Protein AF-A0A1H8YT90-F1 (afdb_monomer)

Secondary structure (DSSP, 8-state):
--HHHHHHHHHHHHHHHHHHHHHHHTT-TTHHHHHHHHHHHHHHHHHHHHHHHHHHTTTT-----

Organism: NCBI:txid1299341

pLDDT: mean 78.91, std 10.84, range [48.5, 89.19]

Mean predicted aligned error: 7.63 Å

Foldseek 3Di:
DQVVVLVVQLVVLVVQCVVLVVCVVVVHPCSVVSNVVSVVSNVVSVVVNVVVCVVCVVVVDDRPD

Structure (mmCIF, N/CA/C/O backbone):
data_AF-A0A1H8YT90-F1
#
_entry.id   AF-A0A1H8YT90-F1
#
loop_
_atom_site.group_PDB
_atom_site.id
_atom_site.type_symbol
_atom_site.label_atom_id
_atom_site.label_alt_id
_atom_site.label_comp_id
_atom_site.label_asym_id
_atom_site.label_entity_id
_atom_site.label_seq_id
_atom_site.pdbx_PDB_ins_code
_atom_site.Cartn_x
_atom_site.Cartn_y
_atom_site.Cartn_z
_atom_site.occupancy
_atom_site.B_iso_or_equiv
_atom_site.auth_seq_id
_atom_site.auth_comp_id
_atom_site.auth_asym_id
_atom_site.auth_atom_id
_atom_site.pdbx_PDB_model_num
ATOM 1 N N . MET A 1 1 ? -19.917 6.306 8.283 1.00 60.31 1 MET A N 1
ATOM 2 C CA . MET A 1 1 ? -19.475 5.339 7.245 1.00 60.31 1 MET A CA 1
ATOM 3 C C . MET A 1 1 ? -19.845 3.931 7.691 1.00 60.31 1 MET A C 1
ATOM 5 O O . ME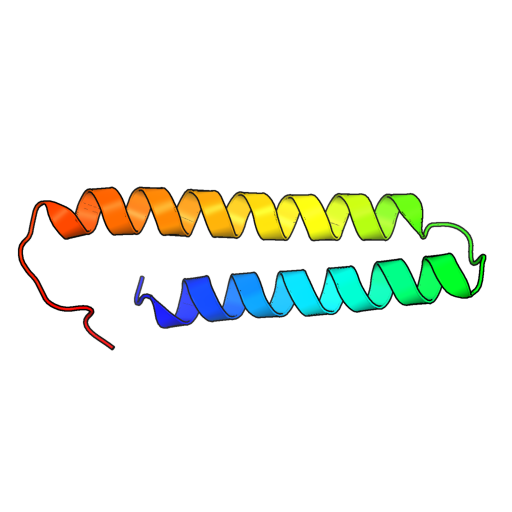T A 1 1 ? -19.419 3.548 8.769 1.00 60.31 1 MET A O 1
ATOM 9 N N . LYS A 1 2 ? -20.618 3.142 6.936 1.00 70.31 2 LYS A N 1
ATOM 10 C CA . LYS A 1 2 ? -20.743 1.695 7.222 1.00 70.31 2 LYS A CA 1
ATOM 11 C C . LYS A 1 2 ? -19.414 0.981 6.927 1.00 70.31 2 LYS A C 1
ATOM 13 O O . LYS A 1 2 ? -18.642 1.460 6.102 1.00 70.31 2 LYS A O 1
ATOM 18 N N . TYR A 1 3 ? -19.116 -0.129 7.604 1.00 74.81 3 TYR A N 1
ATOM 19 C CA . TYR A 1 3 ? -17.857 -0.869 7.389 1.00 74.81 3 TYR A CA 1
ATOM 20 C C . TYR A 1 3 ? -17.698 -1.355 5.942 1.00 74.81 3 TYR A C 1
ATOM 22 O O . TYR A 1 3 ? -16.591 -1.333 5.415 1.00 74.81 3 TYR A O 1
ATOM 30 N N . LYS A 1 4 ? -18.819 -1.651 5.268 1.00 73.56 4 LYS A N 1
ATOM 31 C CA . LYS A 1 4 ? -18.868 -2.040 3.851 1.00 73.56 4 LYS A CA 1
ATOM 32 C C . LYS A 1 4 ? -18.107 -1.100 2.908 1.00 73.56 4 LYS A C 1
ATOM 34 O O . LYS A 1 4 ? -17.470 -1.575 1.980 1.00 73.56 4 LYS A O 1
ATOM 39 N N . TYR A 1 5 ? -18.118 0.213 3.159 1.00 78.19 5 TYR A N 1
ATOM 40 C CA . TYR A 1 5 ? -17.419 1.178 2.299 1.00 78.19 5 TYR A CA 1
ATOM 41 C C . TYR A 1 5 ? -15.899 1.108 2.466 1.00 78.19 5 TYR A C 1
ATOM 43 O O . TYR A 1 5 ? -15.169 1.277 1.499 1.00 78.19 5 TYR A O 1
ATOM 51 N N . ILE A 1 6 ? -15.426 0.817 3.679 1.00 79.56 6 ILE A N 1
ATOM 52 C CA . ILE A 1 6 ? -13.991 0.687 3.964 1.00 79.56 6 ILE A CA 1
ATOM 53 C C . ILE A 1 6 ? -13.472 -0.635 3.395 1.00 79.56 6 ILE A C 1
ATOM 55 O O . ILE A 1 6 ? -12.402 -0.675 2.802 1.00 79.56 6 ILE A O 1
ATOM 59 N N . ILE A 1 7 ? -14.267 -1.702 3.503 1.00 80.88 7 ILE A N 1
ATOM 60 C CA . ILE A 1 7 ? -13.954 -2.999 2.892 1.00 80.88 7 ILE A CA 1
ATOM 61 C C . ILE A 1 7 ? -13.928 -2.883 1.360 1.00 80.88 7 ILE A C 1
ATOM 63 O O . ILE A 1 7 ? -13.015 -3.403 0.728 1.00 80.88 7 ILE A O 1
ATOM 67 N N . ALA A 1 8 ? -14.879 -2.160 0.757 1.00 80.50 8 ALA A N 1
ATOM 68 C CA . ALA A 1 8 ? -14.883 -1.904 -0.683 1.00 80.50 8 ALA A CA 1
ATOM 69 C C . ALA A 1 8 ? -13.637 -1.123 -1.138 1.00 80.50 8 ALA A C 1
ATOM 71 O O . ALA A 1 8 ? -13.032 -1.475 -2.148 1.00 80.50 8 ALA A O 1
ATOM 72 N N . LEU A 1 9 ? -13.216 -0.108 -0.372 1.00 80.81 9 LEU A N 1
ATOM 73 C CA . LEU A 1 9 ? -11.996 0.654 -0.649 1.00 80.81 9 LEU A CA 1
ATOM 74 C C . LEU A 1 9 ? -10.743 -0.236 -0.585 1.00 80.81 9 LEU A C 1
ATOM 76 O O . LEU A 1 9 ? -9.876 -0.156 -1.453 1.00 80.81 9 LEU A O 1
ATOM 80 N N . PHE A 1 10 ? -10.677 -1.128 0.406 1.00 80.69 10 PHE A N 1
ATOM 81 C CA . PHE A 1 10 ? -9.585 -2.087 0.551 1.00 80.69 10 PHE A CA 1
ATOM 82 C C . PHE A 1 10 ? -9.530 -3.085 -0.615 1.00 80.69 10 PHE A C 1
ATOM 84 O O . PHE A 1 10 ? -8.461 -3.320 -1.175 1.00 80.69 10 PHE A O 1
ATOM 91 N N . LEU A 1 11 ? -10.684 -3.624 -1.027 1.00 83.38 11 LEU A N 1
ATOM 92 C CA . LEU A 1 11 ? -10.793 -4.528 -2.178 1.00 83.38 11 LEU A CA 1
ATOM 93 C C . LEU A 1 11 ? -10.339 -3.857 -3.478 1.00 83.38 11 LEU A C 1
ATOM 95 O O . LEU A 1 11 ? -9.623 -4.472 -4.263 1.00 83.38 11 LEU A O 1
ATOM 99 N N . ILE A 1 12 ? -10.692 -2.588 -3.686 1.00 84.25 12 ILE A N 1
ATOM 100 C CA . ILE A 1 12 ? -10.205 -1.803 -4.828 1.00 84.25 12 ILE A CA 1
ATOM 101 C C . ILE A 1 12 ? -8.677 -1.675 -4.785 1.00 84.25 12 ILE A C 1
ATOM 103 O O . ILE A 1 12 ? -8.019 -1.909 -5.797 1.00 84.25 12 ILE A O 1
ATOM 107 N N . GLY A 1 13 ? -8.100 -1.379 -3.615 1.00 81.06 13 GLY A N 1
ATOM 108 C CA . GLY A 1 13 ? -6.645 -1.334 -3.433 1.00 81.06 13 GLY A CA 1
ATOM 109 C C . GLY A 1 13 ? -5.950 -2.650 -3.808 1.00 81.06 13 GLY A C 1
ATOM 110 O O . GLY A 1 13 ? -4.923 -2.630 -4.484 1.00 81.06 13 GLY A O 1
ATOM 111 N N . ILE A 1 14 ? -6.548 -3.794 -3.456 1.00 85.00 14 ILE A N 1
ATOM 112 C CA . ILE A 1 14 ? -6.043 -5.124 -3.836 1.00 85.00 14 ILE A CA 1
ATOM 113 C C . ILE A 1 14 ? -6.071 -5.326 -5.355 1.00 85.00 14 ILE A C 1
ATOM 115 O O . ILE A 1 14 ? -5.111 -5.853 -5.916 1.00 85.00 14 ILE A O 1
ATOM 119 N N . VAL A 1 15 ? -7.139 -4.904 -6.037 1.00 87.12 15 VAL A N 1
ATOM 120 C CA . VAL A 1 15 ? -7.238 -5.019 -7.503 1.00 87.12 15 VAL A CA 1
ATOM 121 C C . VAL A 1 15 ? -6.141 -4.200 -8.183 1.00 87.12 15 VAL A C 1
ATOM 123 O O . VAL A 1 15 ? -5.457 -4.709 -9.069 1.00 87.12 15 VAL A O 1
ATOM 126 N N . PHE A 1 16 ? -5.905 -2.968 -7.733 1.00 83.12 16 PHE A N 1
ATOM 127 C CA . PHE A 1 16 ? -4.810 -2.145 -8.251 1.00 83.12 16 PHE A CA 1
ATOM 128 C C . PHE A 1 16 ? -3.430 -2.742 -7.956 1.00 83.12 16 PHE A C 1
ATOM 130 O O . PHE A 1 16 ? -2.532 -2.662 -8.793 1.00 83.12 16 PHE A O 1
ATOM 137 N N . TRP A 1 17 ? -3.247 -3.384 -6.801 1.00 86.38 17 TRP A N 1
ATOM 138 C CA . TRP A 1 17 ? -2.003 -4.083 -6.472 1.00 86.38 17 TRP A CA 1
ATOM 139 C C . TRP A 1 17 ? -1.766 -5.304 -7.371 1.00 86.38 17 TRP A C 1
ATOM 141 O O . TRP A 1 17 ? -0.656 -5.515 -7.859 1.00 86.38 17 TRP A O 1
ATOM 151 N N . LEU A 1 18 ? -2.819 -6.075 -7.656 1.00 88.44 18 LEU A N 1
ATOM 152 C CA . LEU A 1 18 ? -2.779 -7.174 -8.622 1.00 88.44 18 LEU A CA 1
ATOM 153 C C . LEU A 1 18 ? -2.367 -6.677 -10.010 1.00 88.44 18 LEU A C 1
ATOM 155 O O . LEU A 1 18 ? -1.455 -7.240 -10.612 1.00 88.44 18 LEU A O 1
ATOM 159 N N . ILE A 1 19 ? -2.992 -5.597 -10.487 1.00 86.62 19 ILE A N 1
ATOM 160 C CA . ILE A 1 19 ? -2.671 -4.989 -11.783 1.00 86.62 19 ILE A CA 1
ATOM 161 C C . ILE A 1 19 ? -1.216 -4.499 -11.806 1.00 86.62 19 ILE A C 1
ATOM 163 O O . ILE A 1 19 ? -0.486 -4.820 -12.739 1.00 86.62 19 ILE A O 1
ATOM 167 N N . GLY A 1 20 ? -0.756 -3.790 -10.772 1.00 83.94 20 GLY A N 1
ATOM 168 C CA . GLY A 1 20 ? 0.631 -3.321 -10.680 1.00 83.94 20 GLY A CA 1
ATOM 169 C C . GLY A 1 20 ? 1.656 -4.461 -10.717 1.00 83.94 20 GLY A C 1
ATOM 170 O O . GLY A 1 20 ? 2.662 -4.377 -11.423 1.00 83.94 20 GLY A O 1
ATOM 171 N N . ASN A 1 21 ? 1.370 -5.582 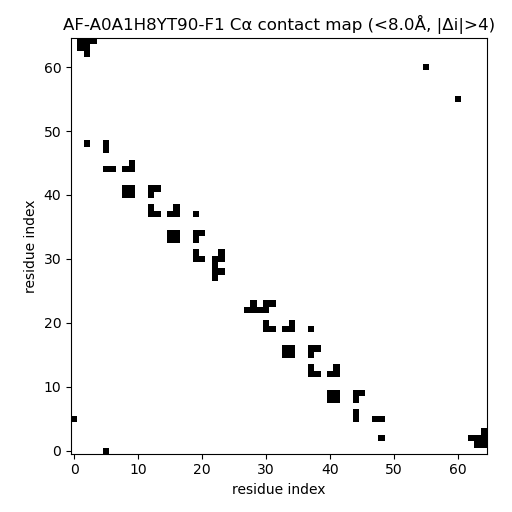-10.049 1.00 85.88 21 ASN A N 1
ATOM 172 C CA . ASN A 1 21 ? 2.217 -6.775 -10.107 1.00 85.88 21 ASN A CA 1
ATOM 173 C C . ASN A 1 21 ? 2.182 -7.490 -11.463 1.00 85.88 21 ASN A C 1
ATOM 175 O O . ASN A 1 21 ? 3.214 -7.997 -11.900 1.00 85.88 21 ASN A O 1
ATOM 179 N N . LEU A 1 22 ? 1.036 -7.515 -12.146 1.00 88.88 22 LEU A N 1
ATOM 180 C CA . LEU A 1 22 ? 0.928 -8.014 -13.521 1.00 88.88 22 LEU A CA 1
ATOM 181 C C . LEU A 1 22 ? 1.788 -7.181 -14.479 1.00 88.88 22 LEU A C 1
ATOM 183 O O . LEU A 1 22 ? 2.580 -7.736 -15.237 1.00 88.88 22 LEU A O 1
ATOM 187 N N . ILE A 1 23 ? 1.708 -5.853 -14.382 1.00 86.94 23 ILE A N 1
ATOM 188 C CA . ILE A 1 23 ? 2.535 -4.917 -15.161 1.00 86.94 23 ILE A CA 1
ATOM 189 C C . ILE A 1 23 ? 4.026 -5.154 -14.863 1.00 86.94 23 ILE A C 1
ATOM 191 O O . ILE A 1 23 ? 4.843 -5.186 -15.785 1.00 86.94 23 ILE A O 1
ATOM 195 N N . LYS A 1 24 ? 4.379 -5.397 -13.592 1.00 82.81 24 LYS A N 1
ATOM 196 C CA . LYS A 1 24 ? 5.747 -5.742 -13.173 1.00 82.81 24 LYS A CA 1
ATOM 197 C C . LYS A 1 24 ? 6.234 -7.048 -13.804 1.00 82.81 24 LYS A C 1
ATOM 199 O O . LYS A 1 24 ? 7.358 -7.100 -14.293 1.00 82.81 24 LYS A O 1
ATOM 204 N N . LEU A 1 25 ? 5.394 -8.085 -13.828 1.00 88.69 25 LEU A N 1
ATOM 205 C CA . LEU A 1 25 ? 5.688 -9.359 -14.497 1.00 88.69 25 LEU A CA 1
ATOM 206 C C . LEU A 1 25 ? 5.940 -9.160 -15.994 1.00 88.69 25 LEU A C 1
ATOM 208 O O . LEU A 1 25 ? 6.907 -9.691 -16.535 1.00 88.69 25 LEU A O 1
ATOM 212 N N . MET A 1 26 ? 5.125 -8.328 -16.640 1.00 89.19 26 MET A N 1
ATOM 213 C CA . MET A 1 26 ? 5.253 -7.989 -18.059 1.00 89.19 26 MET A CA 1
ATOM 214 C C . ME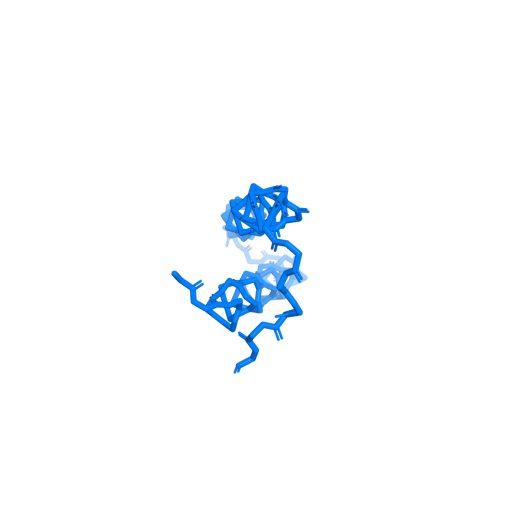T A 1 26 ? 6.442 -7.062 -18.375 1.00 89.19 26 MET A C 1
ATOM 216 O O . MET A 1 26 ? 6.629 -6.714 -19.536 1.00 89.19 26 MET A O 1
ATOM 220 N N . HIS A 1 27 ? 7.248 -6.667 -17.375 1.00 85.19 27 HIS A N 1
ATOM 221 C CA . HIS A 1 27 ? 8.382 -5.734 -17.507 1.00 85.19 27 HIS A CA 1
ATOM 222 C C . HIS A 1 27 ? 7.996 -4.384 -18.123 1.00 85.19 27 HIS A C 1
ATOM 224 O O . HIS A 1 27 ? 8.828 -3.667 -18.683 1.00 85.19 27 HIS A O 1
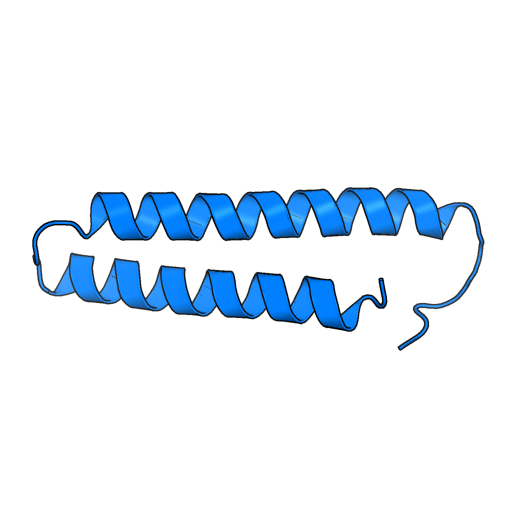ATOM 230 N N . TRP A 1 28 ? 6.721 -4.021 -18.020 1.00 84.75 28 TRP A N 1
ATOM 231 C CA . TRP A 1 28 ? 6.230 -2.786 -18.597 1.00 84.75 28 TRP A CA 1
ATOM 232 C C . TRP A 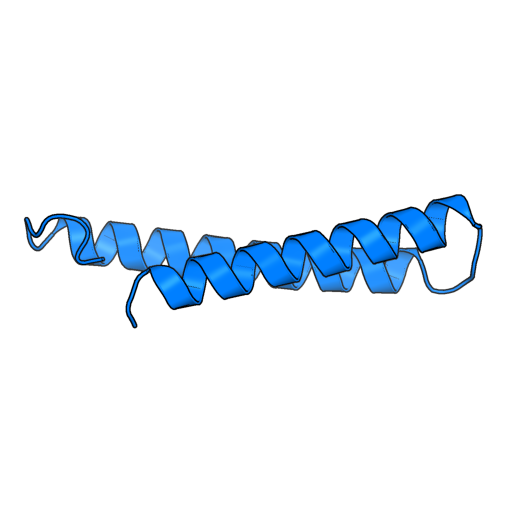1 28 ? 6.696 -1.613 -17.706 1.00 84.75 28 TRP A C 1
ATOM 234 O O . TRP A 1 28 ? 6.663 -1.735 -16.470 1.00 84.75 28 TRP A O 1
ATOM 244 N N . PRO A 1 29 ? 7.196 -0.498 -18.280 1.00 82.50 29 PRO A N 1
ATOM 245 C CA . PRO A 1 29 ? 7.509 0.707 -17.524 1.00 82.50 29 PRO A CA 1
ATOM 246 C C . PRO A 1 29 ? 6.322 1.146 -16.665 1.00 82.50 29 PRO A C 1
ATOM 248 O O . PRO A 1 29 ? 5.170 0.843 -16.967 1.00 82.50 29 PRO A O 1
ATOM 251 N N . PHE A 1 30 ? 6.617 1.873 -15.591 1.00 83.00 30 PHE A N 1
ATOM 252 C CA . PHE A 1 30 ? 5.642 2.369 -14.613 1.00 83.00 30 PHE A CA 1
ATOM 253 C C . PHE A 1 30 ? 5.076 1.330 -13.624 1.00 83.00 30 PHE A C 1
ATOM 255 O O . PHE A 1 30 ? 4.192 1.647 -12.823 1.00 83.00 30 PHE A O 1
ATOM 262 N N . SER A 1 31 ? 5.573 0.084 -13.632 1.00 81.88 31 SER A N 1
ATOM 263 C CA . SER A 1 31 ? 5.104 -0.955 -12.696 1.00 81.88 31 SER A CA 1
ATOM 264 C C . SER A 1 31 ? 5.365 -0.623 -11.224 1.00 81.88 31 SER A C 1
ATOM 266 O O . SER A 1 31 ? 4.578 -0.986 -10.347 1.00 81.88 31 SER A O 1
ATOM 268 N N . VAL A 1 32 ? 6.469 0.070 -10.939 1.00 84.81 32 VAL A N 1
ATOM 269 C CA . VAL A 1 32 ? 6.881 0.407 -9.574 1.00 84.81 32 VAL A CA 1
ATOM 270 C C . VAL A 1 32 ? 5.973 1.501 -9.022 1.00 84.81 32 VAL A C 1
ATOM 272 O O . VAL A 1 32 ? 5.471 1.391 -7.909 1.00 84.81 32 VAL A O 1
ATOM 275 N N . GLU A 1 33 ? 5.699 2.509 -9.836 1.00 86.44 33 GLU A N 1
ATOM 276 C CA . GLU A 1 33 ? 4.841 3.650 -9.561 1.00 86.44 33 GLU A CA 1
ATOM 277 C C . GLU A 1 33 ? 3.400 3.192 -9.329 1.00 86.44 33 GLU A C 1
ATOM 279 O O . GLU A 1 33 ? 2.791 3.572 -8.328 1.00 86.44 33 GLU A O 1
ATOM 284 N N . ALA A 1 34 ? 2.890 2.300 -10.187 1.00 82.88 34 ALA A N 1
ATOM 285 C CA . ALA A 1 34 ? 1.579 1.683 -10.013 1.00 82.88 34 ALA A CA 1
ATOM 286 C C . ALA A 1 34 ? 1.491 0.914 -8.685 1.00 82.88 34 ALA A C 1
ATOM 288 O O . ALA A 1 34 ? 0.548 1.113 -7.923 1.00 82.88 34 ALA A O 1
AT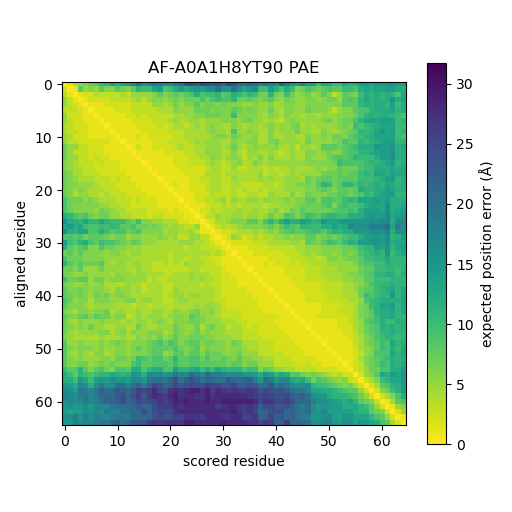OM 289 N N . ASN A 1 35 ? 2.494 0.094 -8.356 1.00 84.12 35 ASN A N 1
ATOM 290 C CA . ASN A 1 35 ? 2.512 -0.655 -7.098 1.00 84.12 35 ASN A CA 1
ATOM 291 C C . ASN A 1 35 ? 2.599 0.241 -5.856 1.00 84.12 35 ASN A C 1
ATOM 293 O O . ASN A 1 35 ? 1.921 -0.033 -4.865 1.00 84.12 35 ASN A O 1
ATOM 297 N N . ILE A 1 36 ? 3.407 1.302 -5.894 1.00 88.25 36 ILE A N 1
ATOM 298 C CA . ILE A 1 36 ? 3.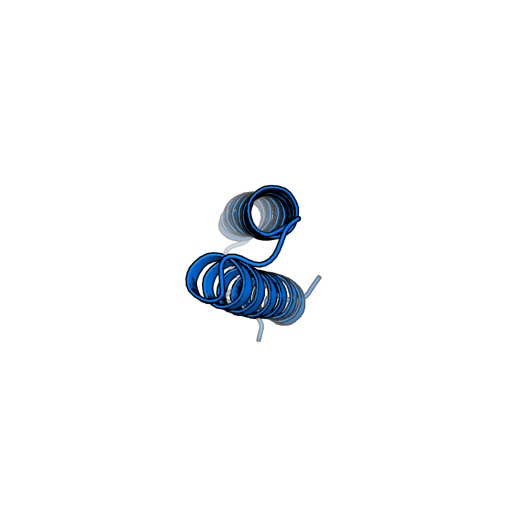506 2.277 -4.798 1.00 88.25 36 ILE A CA 1
ATOM 299 C C . ILE A 1 36 ? 2.146 2.939 -4.560 1.00 88.25 36 ILE A C 1
ATOM 301 O O . ILE A 1 36 ? 1.713 3.059 -3.411 1.00 88.25 36 ILE A O 1
ATOM 305 N N . LEU A 1 37 ? 1.444 3.312 -5.634 1.00 86.69 37 LEU A N 1
ATOM 306 C CA . LEU A 1 37 ? 0.115 3.912 -5.548 1.00 86.69 37 LEU A CA 1
ATOM 307 C C . LEU A 1 37 ? -0.896 2.943 -4.912 1.00 86.69 37 LEU A C 1
ATOM 309 O O . LEU A 1 37 ? -1.628 3.318 -3.996 1.00 86.69 37 LEU A O 1
ATOM 313 N N . SER A 1 38 ? -0.890 1.678 -5.337 1.00 82.75 38 SER A N 1
ATOM 314 C CA . SER A 1 38 ? -1.745 0.619 -4.783 1.00 82.75 38 SER A CA 1
ATOM 315 C C . SER A 1 38 ? -1.502 0.400 -3.290 1.00 82.75 38 SER A C 1
ATOM 317 O O . SER A 1 38 ? -2.447 0.300 -2.503 1.00 82.75 38 SER A O 1
ATOM 319 N N . ILE A 1 39 ? -0.230 0.372 -2.883 1.00 86.19 39 ILE A N 1
ATOM 320 C CA . ILE A 1 39 ? 0.168 0.219 -1.480 1.00 86.19 39 ILE A CA 1
ATOM 321 C C . ILE A 1 39 ? -0.315 1.412 -0.655 1.00 86.19 39 ILE A C 1
ATOM 323 O O . ILE A 1 39 ? -0.873 1.198 0.419 1.00 86.19 39 ILE A O 1
ATOM 327 N N . LEU A 1 40 ? -0.177 2.644 -1.156 1.00 88.56 40 LEU A N 1
ATOM 328 C CA . LEU A 1 40 ? -0.687 3.850 -0.493 1.00 88.56 40 LEU A CA 1
ATOM 329 C C . LEU A 1 40 ? -2.196 3.769 -0.234 1.00 88.56 40 LEU A C 1
ATOM 331 O O . LEU A 1 40 ? -2.641 4.032 0.886 1.00 88.56 40 LEU A O 1
ATOM 335 N N . PHE A 1 41 ? -2.981 3.352 -1.232 1.00 82.50 41 PHE A N 1
ATOM 336 C CA . PHE A 1 41 ? -4.426 3.168 -1.075 1.00 82.50 41 PHE A CA 1
ATOM 337 C C . PHE A 1 41 ? -4.772 2.085 -0.044 1.00 82.50 41 PHE A C 1
ATOM 339 O O . PHE A 1 41 ? -5.649 2.298 0.799 1.00 82.50 41 PHE A O 1
ATOM 346 N N . MET A 1 42 ? -4.069 0.948 -0.057 1.00 81.31 42 MET A N 1
ATOM 347 C CA . MET A 1 42 ? -4.252 -0.103 0.950 1.00 81.31 42 MET A CA 1
ATOM 348 C C . MET A 1 42 ? -3.912 0.384 2.362 1.00 81.31 42 MET A C 1
ATOM 350 O O . MET A 1 42 ? -4.661 0.104 3.300 1.00 81.31 42 MET A O 1
ATOM 354 N N . LEU A 1 43 ? -2.821 1.137 2.518 1.00 88.81 43 LEU A N 1
ATOM 355 C CA . LEU A 1 43 ? -2.376 1.681 3.802 1.00 88.81 43 LEU A CA 1
ATOM 356 C C . LEU A 1 43 ? -3.397 2.669 4.369 1.00 88.81 43 LEU A C 1
ATOM 358 O O . LEU A 1 43 ? -3.809 2.533 5.520 1.00 88.81 43 LEU A O 1
ATOM 362 N N . LEU A 1 44 ? -3.874 3.602 3.541 1.00 87.44 44 LEU A N 1
ATOM 363 C CA . LEU A 1 44 ? -4.938 4.539 3.905 1.00 87.44 44 LEU A CA 1
ATOM 364 C C . LEU A 1 44 ? -6.212 3.805 4.328 1.00 87.44 44 LEU A C 1
ATOM 366 O O . LEU A 1 44 ? -6.784 4.107 5.376 1.00 87.44 44 LEU A O 1
ATOM 370 N N . SER A 1 45 ? -6.634 2.802 3.555 1.00 82.56 45 SER A N 1
ATOM 371 C CA . SE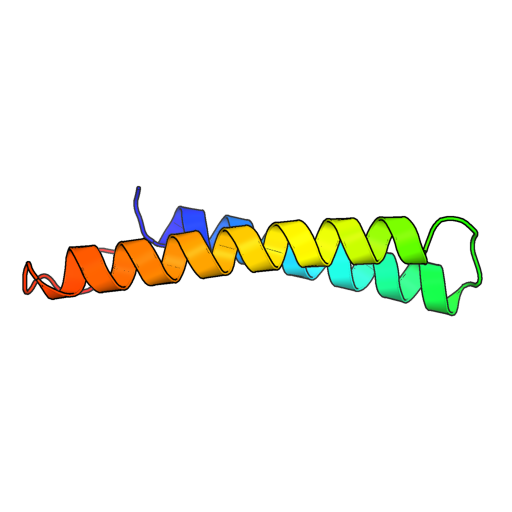R A 1 45 ? -7.816 2.007 3.889 1.00 82.56 45 SER A CA 1
ATOM 372 C C . SER A 1 45 ? -7.650 1.252 5.211 1.00 82.56 45 SER A C 1
ATOM 374 O O . SER A 1 45 ? -8.595 1.180 5.998 1.00 82.56 45 SER A O 1
ATOM 376 N N . CYS A 1 46 ? -6.456 0.720 5.481 1.00 84.88 46 CYS A N 1
ATOM 377 C CA . CYS A 1 46 ? -6.139 0.023 6.724 1.00 84.88 46 CYS A CA 1
ATOM 378 C C . CYS A 1 46 ? -6.182 0.975 7.929 1.00 84.88 46 CYS A C 1
ATOM 380 O O . CYS A 1 46 ? -6.845 0.680 8.922 1.00 84.88 46 CYS A O 1
ATOM 382 N N . ILE A 1 47 ? -5.572 2.161 7.817 1.00 88.88 47 ILE A N 1
ATOM 383 C CA . ILE A 1 47 ? -5.594 3.186 8.872 1.00 88.88 47 ILE A CA 1
ATOM 384 C C . ILE A 1 47 ? -7.036 3.609 9.180 1.00 88.88 47 ILE A C 1
ATOM 386 O O . ILE A 1 47 ? -7.437 3.635 10.343 1.00 88.88 47 ILE A O 1
ATOM 390 N N . ILE A 1 48 ? -7.846 3.881 8.152 1.00 85.25 48 ILE A N 1
ATOM 391 C CA . ILE A 1 48 ? -9.258 4.262 8.319 1.00 85.25 48 ILE A CA 1
ATOM 392 C C . ILE A 1 48 ? -10.052 3.142 9.004 1.00 85.25 48 ILE A C 1
ATOM 394 O O . ILE A 1 48 ? -10.889 3.418 9.869 1.00 85.25 48 ILE A O 1
ATOM 398 N N . LEU A 1 49 ? -9.793 1.882 8.641 1.00 82.50 49 LEU A N 1
ATOM 399 C CA . LEU A 1 49 ? -10.422 0.725 9.272 1.00 82.50 49 LEU A CA 1
ATOM 400 C C . LEU A 1 49 ? -10.055 0.646 10.759 1.00 82.50 49 LEU A C 1
ATOM 402 O O . LEU A 1 49 ? -10.955 0.560 11.591 1.00 82.50 49 LEU A O 1
ATOM 406 N N . ILE A 1 50 ? -8.763 0.729 11.090 1.00 83.31 50 ILE A N 1
ATOM 407 C CA . ILE A 1 50 ? -8.254 0.654 12.466 1.00 83.31 50 ILE A CA 1
ATOM 408 C C . ILE A 1 50 ? -8.843 1.779 13.316 1.00 83.31 50 ILE A C 1
ATOM 410 O O . ILE A 1 50 ? -9.431 1.507 14.359 1.00 83.31 50 ILE A O 1
ATOM 414 N N . VAL A 1 51 ? -8.763 3.032 12.854 1.00 84.56 51 VAL A N 1
ATOM 415 C CA . VAL A 1 51 ? -9.320 4.194 13.568 1.00 84.56 51 VAL A CA 1
ATOM 416 C C . VAL A 1 51 ? -10.806 3.996 13.841 1.00 84.56 51 VAL A C 1
ATOM 418 O O . VAL A 1 51 ? -11.294 4.288 14.933 1.00 84.56 51 VAL A O 1
ATOM 421 N N . LYS A 1 52 ? -11.544 3.471 12.862 1.00 78.06 52 LYS A N 1
ATOM 422 C CA . LYS A 1 52 ? -12.974 3.253 13.023 1.00 78.06 52 LYS A CA 1
ATOM 423 C C . LYS A 1 52 ? -13.301 2.089 13.955 1.00 78.06 52 LYS A C 1
ATOM 425 O O . LYS A 1 52 ? -14.254 2.211 14.717 1.00 78.06 52 LYS A O 1
ATOM 430 N N . ILE A 1 53 ? -12.535 1.000 13.916 1.00 79.31 53 ILE A N 1
ATOM 431 C CA . ILE A 1 53 ? -12.674 -0.117 14.859 1.00 79.31 53 ILE A CA 1
ATOM 432 C C . ILE A 1 53 ? -12.398 0.374 16.282 1.00 79.31 53 ILE A C 1
ATOM 434 O O . ILE A 1 53 ? -13.215 0.143 17.164 1.00 79.31 53 ILE A O 1
ATOM 438 N N . LEU A 1 54 ? -11.308 1.116 16.500 1.00 79.62 54 LEU A N 1
ATOM 439 C CA . LEU A 1 54 ? -10.966 1.669 17.814 1.00 79.62 54 LEU A CA 1
ATOM 440 C C . LEU A 1 54 ? -12.047 2.625 18.332 1.00 79.62 54 LEU A C 1
ATOM 442 O O . LEU A 1 54 ? -12.432 2.540 19.493 1.00 79.62 54 LEU A O 1
ATOM 446 N N . LYS A 1 55 ? -12.593 3.485 17.462 1.00 76.56 55 LYS A N 1
ATOM 447 C CA . LYS A 1 55 ? -13.693 4.390 17.821 1.00 76.56 55 LYS A CA 1
ATOM 448 C C . LYS A 1 55 ? -14.992 3.641 18.140 1.00 76.56 55 LYS A C 1
ATOM 450 O O . LYS A 1 55 ? -15.683 4.014 19.075 1.00 76.56 55 LYS A O 1
ATOM 455 N N . ASN A 1 56 ? -15.316 2.591 17.387 1.00 68.50 56 ASN A N 1
ATOM 456 C CA . ASN A 1 56 ? -16.547 1.817 17.566 1.00 68.50 56 ASN A CA 1
ATOM 457 C C . ASN A 1 56 ? -16.454 0.767 18.681 1.00 68.50 56 ASN A C 1
ATOM 459 O O . ASN A 1 56 ? -17.483 0.312 19.149 1.00 68.50 56 ASN A O 1
ATOM 463 N N . ASN A 1 57 ? -15.258 0.363 19.112 1.00 59.81 57 ASN A N 1
ATOM 464 C CA . ASN A 1 57 ? -15.089 -0.541 20.255 1.00 59.81 57 ASN A CA 1
ATOM 465 C C . ASN A 1 57 ? -15.419 0.131 21.596 1.00 59.81 57 ASN A C 1
ATOM 467 O O . ASN A 1 57 ? -15.635 -0.571 22.578 1.00 59.81 57 ASN A O 1
ATOM 471 N N . ASN A 1 58 ? -15.477 1.466 21.638 1.00 56.84 58 ASN A N 1
ATOM 472 C CA . ASN A 1 58 ? -15.883 2.210 22.832 1.00 56.84 58 ASN A CA 1
ATOM 473 C C . ASN A 1 58 ? -17.415 2.243 23.012 1.00 56.84 58 ASN A C 1
ATOM 475 O O . ASN A 1 58 ? -17.908 2.346 24.130 1.00 56.84 58 ASN A O 1
ATOM 479 N N . ASP A 1 59 ? -18.162 2.071 21.920 1.00 55.00 59 ASP A N 1
ATOM 480 C CA . ASP A 1 59 ? -19.620 2.002 21.905 1.00 55.00 59 ASP A CA 1
ATOM 481 C C . ASP A 1 59 ? -19.991 0.556 21.574 1.00 55.00 59 ASP A C 1
ATOM 483 O O . ASP A 1 59 ? -19.983 0.224 20.396 1.00 55.00 59 ASP A O 1
ATOM 487 N N . GLY A 1 60 ? -20.257 -0.306 22.569 1.00 56.44 60 GLY A N 1
ATOM 488 C CA . GLY A 1 60 ? -20.453 -1.775 22.481 1.00 56.44 60 GLY A CA 1
ATOM 489 C C . GLY A 1 60 ? -21.493 -2.308 21.472 1.00 56.44 60 GLY A C 1
ATOM 490 O O . GLY A 1 60 ? -22.364 -3.112 21.800 1.00 56.44 60 GLY A O 1
ATOM 491 N N . SER A 1 61 ? -21.404 -1.888 20.219 1.00 53.00 61 SER A N 1
ATOM 492 C CA . SER A 1 61 ? -22.352 -2.077 19.146 1.00 53.00 61 SER A CA 1
ATOM 493 C C . SER A 1 61 ? -21.702 -2.968 18.100 1.00 53.00 61 SER A C 1
ATOM 495 O O . SER A 1 61 ? -20.737 -2.627 17.406 1.00 53.00 61 SER A O 1
ATOM 497 N N . LYS A 1 62 ? -22.262 -4.177 18.062 1.00 57.81 62 LYS A N 1
ATOM 498 C CA . LYS A 1 62 ? -22.073 -5.213 17.055 1.00 57.81 62 LYS A CA 1
ATOM 499 C C . LYS A 1 62 ? -21.929 -4.565 15.685 1.00 57.81 62 LYS A C 1
ATOM 501 O O . LYS A 1 62 ? -22.706 -3.675 15.352 1.00 57.81 62 LYS A O 1
ATOM 506 N N . LEU A 1 63 ? -20.932 -5.023 14.931 1.00 57.09 63 LEU A N 1
ATOM 507 C CA . LEU A 1 63 ? -20.660 -4.678 13.537 1.00 57.09 63 LEU A CA 1
ATOM 508 C C . LEU A 1 63 ? -21.977 -4.520 12.758 1.00 57.09 63 LEU A C 1
ATOM 510 O O . LEU A 1 63 ? -22.526 -5.496 12.255 1.00 57.09 63 LEU A O 1
ATOM 514 N N . ASN A 1 64 ? -22.497 -3.291 12.705 1.00 51.19 64 ASN A N 1
ATOM 515 C CA . ASN A 1 64 ? -23.726 -2.964 11.995 1.00 51.19 64 ASN A CA 1
ATOM 516 C C . ASN A 1 64 ? -23.415 -3.037 10.495 1.00 51.19 64 ASN A C 1
ATOM 518 O O . ASN A 1 64 ? -22.954 -2.060 9.886 1.00 51.19 64 ASN A O 1
ATOM 522 N N . LEU A 1 65 ? -23.587 -4.243 9.952 1.00 48.50 65 LEU A N 1
ATOM 523 C CA . LEU A 1 65 ? -23.673 -4.556 8.527 1.00 48.50 65 LEU A CA 1
ATOM 524 C C . LEU A 1 65 ? -24.835 -3.751 7.900 1.00 48.50 65 LEU A C 1
ATOM 526 O O . LEU A 1 65 ? -25.952 -3.750 8.453 1.00 48.50 65 LEU A O 1
#

Solvent-acc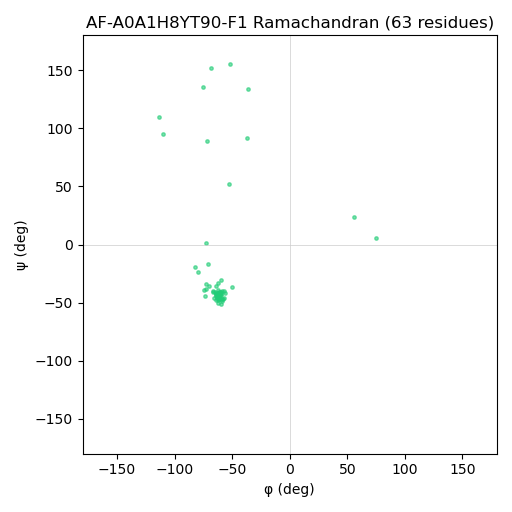essible surface area (backbone atoms only — not comparable to full-atom values): 3535 Å² total; per-residue (Å²): 133,60,62,67,62,47,53,50,48,33,53,51,18,50,53,42,34,52,50,14,52,51,34,44,73,69,68,41,84,64,20,66,61,41,32,53,52,18,48,49,45,33,50,53,31,48,52,54,47,51,55,50,50,61,61,42,67,77,50,92,61,73,86,70,124

Radius of gyration: 15.15 Å; Cα contacts (8 Å, |Δi|>4): 47; chains: 1; bounding box: 32×15×41 Å

Sequence (65 aa):
MKYKYIIALFLIGIVFWLIGNLIKLMHWPFSVEANILSILFMLLSCIILIVKILKNNNDGSKLNL